Protein AF-Q7J6L0-F1 (afdb_monomer_lite)

pLDDT: mean 93.51, std 4.75, range [67.06, 97.38]

InterPro domains:
  IPR000883 Cytochrome c oxidase subunit I [PF00115] (1-66)
  IPR000883 Cytochrome c oxidase subunit I [PR01165] (11-30)
  IPR000883 Cytochrome c oxidase subunit I [PR01165] (61-66)
  IPR000883 Cytochrome c oxidase subunit I [PTHR10422] (1-66)
  IPR023616 Cytochrome c oxidase-like, subunit I domain [PS50855] (1-66)
  IPR036927 Cytochrome c oxidase-like, subunit I superfamily [G3DSA:1.20.210.10] (1-66)
  IPR036927 Cytochrome c oxidase-like, subunit I superfamily [SSF81442] (1-66)

Organism: Lucilia illustris (NCBI:txid7376)

Foldseek 3Di:
DPDPVVCVVCPPHCVVVLVVLLCCLVPVVVVVVVVCQVCVCVVPVDHDDPVVVVVVVVVSVVVSVD

Sequence (66 aa):
LANSSVDIILHDTYYVVAHFHYVLSMGAVFAIMAGFVHWYPLFTGLTLNAKMLKSQFTIMFIGVNL

Secondary structure (DSSP, 8-state):
---HHHHHHHTTSHHHHHHHHHHIIIIIIHHHHHHHHHHHHHHHS----HHHHHHHHHHHHHHHH-

Structure (mmCIF, N/CA/C/O backbone):
data_AF-Q7J6L0-F1
#
_entry.id   AF-Q7J6L0-F1
#
loop_
_atom_site.group_PDB
_atom_site.id
_atom_site.type_symbol
_atom_site.label_atom_id
_atom_site.label_alt_id
_atom_site.label_comp_id
_atom_site.label_asym_id
_atom_site.label_entity_id
_atom_site.label_seq_id
_atom_site.pdbx_PDB_ins_code
_atom_site.Cartn_x
_atom_site.Cartn_y
_atom_site.Cartn_z
_atom_site.occupancy
_atom_site.B_iso_or_equiv
_atom_site.auth_seq_id
_atom_site.auth_comp_id
_atom_site.auth_asym_id
_atom_site.auth_atom_id
_atom_site.pdbx_PDB_model_num
ATOM 1 N N . LEU A 1 1 ? 5.514 -9.737 -17.854 1.00 67.06 1 LEU A N 1
ATOM 2 C CA . LEU A 1 1 ? 6.744 -10.557 -17.795 1.00 67.06 1 LEU A CA 1
ATOM 3 C C . LEU A 1 1 ? 6.472 -12.043 -18.089 1.00 67.06 1 LEU A C 1
ATOM 5 O O . LEU A 1 1 ? 6.880 -12.914 -17.346 1.00 67.06 1 LEU A O 1
ATOM 9 N N . ALA A 1 2 ? 5.758 -12.372 -19.168 1.00 80.62 2 ALA A N 1
ATOM 10 C CA . ALA A 1 2 ? 5.476 -13.778 -19.511 1.00 80.62 2 ALA A CA 1
ATOM 11 C C . ALA A 1 2 ? 5.836 -14.125 -20.963 1.00 80.62 2 ALA A C 1
ATOM 13 O O . ALA A 1 2 ? 5.767 -15.281 -21.362 1.00 80.62 2 ALA A O 1
ATOM 14 N N . ASN A 1 3 ? 6.216 -13.119 -21.757 1.00 89.25 3 ASN A N 1
ATOM 15 C CA . ASN A 1 3 ? 6.673 -13.295 -23.126 1.00 89.25 3 ASN A CA 1
ATOM 16 C C . ASN A 1 3 ? 8.199 -13.194 -23.140 1.00 89.25 3 ASN A C 1
ATOM 18 O O . ASN A 1 3 ? 8.743 -12.140 -22.807 1.00 89.25 3 ASN A O 1
ATOM 22 N N . SER A 1 4 ? 8.860 -14.273 -23.555 1.00 82.06 4 SER A N 1
ATOM 23 C CA . SER A 1 4 ? 10.319 -14.386 -23.579 1.00 82.06 4 SER A CA 1
ATOM 24 C C . SER A 1 4 ? 10.997 -13.330 -24.454 1.00 82.06 4 SER A C 1
ATOM 26 O O . SER A 1 4 ? 12.086 -12.882 -24.123 1.00 82.06 4 SER A O 1
ATOM 28 N N . SER A 1 5 ? 10.365 -12.880 -25.544 1.00 88.38 5 SER A N 1
ATOM 29 C CA . SER A 1 5 ? 10.942 -11.853 -26.423 1.00 88.38 5 SER A CA 1
ATOM 30 C C . SER A 1 5 ? 10.953 -10.463 -25.781 1.00 88.38 5 SER A C 1
ATOM 32 O O . SER A 1 5 ? 11.880 -9.691 -26.004 1.00 88.38 5 SER A O 1
ATOM 34 N N . VAL A 1 6 ? 9.933 -10.142 -24.981 1.00 87.44 6 VAL A N 1
ATOM 35 C CA . VAL A 1 6 ? 9.838 -8.860 -24.261 1.00 87.44 6 VAL A CA 1
ATOM 36 C C . VAL A 1 6 ? 10.715 -8.878 -23.010 1.00 87.44 6 VAL A C 1
ATOM 38 O O . VAL A 1 6 ? 11.293 -7.856 -22.648 1.00 87.44 6 VAL A O 1
ATOM 41 N N . ASP A 1 7 ? 10.835 -10.044 -22.374 1.00 85.50 7 ASP A N 1
ATOM 42 C CA . ASP A 1 7 ? 11.638 -10.217 -21.168 1.00 85.50 7 ASP A CA 1
ATOM 43 C C . ASP A 1 7 ? 13.116 -9.902 -21.422 1.00 85.50 7 ASP A C 1
ATOM 45 O O . ASP A 1 7 ? 13.699 -9.163 -20.650 1.00 85.50 7 ASP A O 1
ATOM 49 N N . ILE A 1 8 ? 13.687 -10.297 -22.566 1.00 87.38 8 ILE A N 1
ATOM 50 C CA . ILE A 1 8 ? 15.086 -9.980 -22.925 1.00 87.38 8 ILE A CA 1
ATOM 51 C C . ILE A 1 8 ? 15.388 -8.470 -22.877 1.00 87.38 8 ILE A C 1
ATOM 53 O O . ILE A 1 8 ? 16.492 -8.075 -22.518 1.00 87.38 8 ILE A O 1
ATOM 57 N N . ILE A 1 9 ? 14.423 -7.621 -23.245 1.00 90.94 9 ILE A N 1
ATOM 58 C CA . ILE A 1 9 ? 14.611 -6.162 -23.298 1.00 90.94 9 ILE A CA 1
ATOM 59 C C . ILE A 1 9 ? 14.383 -5.521 -21.926 1.00 90.94 9 ILE A C 1
ATOM 61 O O . ILE A 1 9 ? 15.001 -4.510 -21.601 1.00 90.94 9 ILE A O 1
ATOM 65 N N . LEU A 1 10 ? 13.458 -6.075 -21.141 1.00 92.25 10 LEU A N 1
ATOM 66 C CA . LEU A 1 10 ? 13.037 -5.489 -19.870 1.00 92.25 10 LEU A CA 1
ATOM 67 C C . LEU A 1 10 ? 13.760 -6.097 -18.664 1.00 92.25 10 LEU A C 1
ATOM 69 O O . LEU A 1 10 ? 13.711 -5.495 -17.592 1.00 92.25 10 LEU A O 1
ATOM 73 N N . HIS A 1 11 ? 14.430 -7.239 -18.820 1.00 92.69 11 HIS A N 1
ATOM 74 C CA . HIS A 1 11 ? 15.208 -7.890 -17.771 1.00 92.69 11 HIS A CA 1
ATOM 75 C C . HIS A 1 11 ? 16.249 -6.923 -17.191 1.00 92.69 11 HIS A C 1
ATOM 77 O O . HIS A 1 11 ? 16.820 -6.103 -17.907 1.00 92.69 11 HIS A O 1
ATOM 83 N N . ASP A 1 12 ? 16.438 -6.973 -15.873 1.00 91.12 12 ASP A N 1
ATOM 84 C CA . ASP A 1 12 ? 17.303 -6.068 -15.096 1.00 91.12 12 ASP A CA 1
ATOM 85 C C . ASP A 1 12 ? 16.993 -4.564 -15.214 1.00 91.12 12 ASP A C 1
ATOM 87 O O . ASP A 1 12 ? 17.754 -3.723 -14.731 1.00 91.12 12 ASP A O 1
ATOM 91 N N . THR A 1 13 ? 15.850 -4.189 -15.793 1.00 94.81 13 THR A N 1
ATOM 92 C CA . THR A 1 13 ? 15.379 -2.800 -15.776 1.00 94.81 13 THR A CA 1
ATOM 93 C C . THR A 1 13 ? 14.422 -2.548 -14.612 1.00 94.81 13 THR A C 1
ATOM 95 O O . THR A 1 13 ? 13.792 -3.458 -14.060 1.00 94.81 13 THR A O 1
ATOM 98 N N . TYR A 1 14 ? 14.221 -1.268 -14.286 1.00 95.19 14 TYR A N 1
ATOM 99 C CA . TYR A 1 14 ? 13.229 -0.838 -13.297 1.00 95.19 14 TYR A CA 1
ATOM 100 C C . TYR A 1 14 ? 11.799 -1.294 -13.614 1.00 95.19 14 TYR A C 1
ATOM 102 O O . TYR A 1 14 ? 10.964 -1.310 -12.713 1.00 95.19 14 TYR A O 1
ATOM 110 N N . TYR A 1 15 ? 11.504 -1.713 -14.848 1.00 93.50 15 TYR A N 1
ATOM 111 C CA . TYR A 1 15 ? 10.195 -2.253 -15.202 1.00 93.50 15 TYR A CA 1
ATOM 112 C C . TYR A 1 15 ? 9.873 -3.544 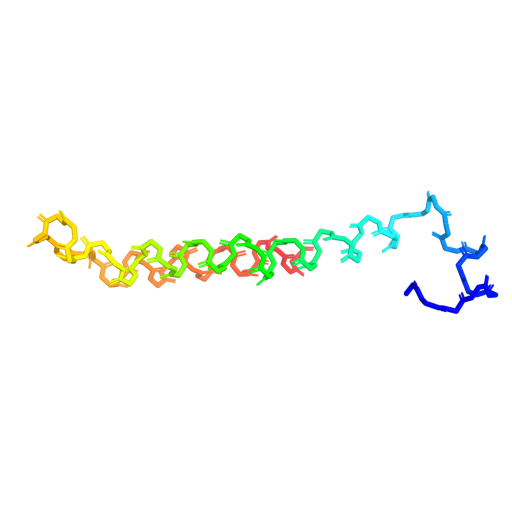-14.438 1.00 93.50 15 TYR A C 1
ATOM 114 O O . TYR A 1 15 ? 8.761 -3.714 -13.938 1.00 93.50 15 TYR A O 1
ATOM 122 N N . VAL A 1 16 ? 10.853 -4.441 -14.299 1.00 93.81 16 VAL A N 1
ATOM 123 C CA . VAL A 1 16 ? 10.686 -5.697 -13.550 1.00 93.81 16 VAL A CA 1
ATOM 124 C C . VAL A 1 16 ? 10.502 -5.398 -12.069 1.00 93.81 16 VAL A C 1
ATOM 126 O O . VAL A 1 16 ? 9.589 -5.929 -11.438 1.00 93.81 16 VAL A O 1
ATOM 129 N N . VAL A 1 17 ? 11.314 -4.482 -11.536 1.00 94.44 17 VAL A N 1
ATOM 130 C CA . VAL A 1 17 ? 11.216 -4.029 -10.143 1.00 94.44 17 VAL A CA 1
ATOM 131 C C . VAL A 1 17 ? 9.837 -3.429 -9.869 1.00 94.44 17 VAL A C 1
ATOM 133 O O . VAL A 1 17 ? 9.204 -3.814 -8.886 1.00 94.44 17 VAL A O 1
ATOM 136 N N . ALA A 1 18 ? 9.339 -2.556 -10.749 1.00 92.69 18 ALA A N 1
ATOM 137 C CA . ALA A 1 18 ? 8.014 -1.952 -10.640 1.00 92.69 18 ALA A CA 1
ATOM 138 C C . ALA A 1 18 ? 6.901 -3.007 -10.699 1.00 92.69 18 ALA A C 1
ATOM 140 O O . ALA A 1 18 ? 6.003 -2.996 -9.859 1.00 92.69 18 ALA A O 1
ATOM 141 N N . HIS A 1 19 ? 6.983 -3.964 -11.629 1.00 93.44 19 HIS A N 1
ATOM 142 C CA . HIS A 1 19 ? 6.019 -5.061 -11.726 1.00 93.44 19 HIS A CA 1
ATOM 143 C C . HIS A 1 19 ? 5.946 -5.882 -10.429 1.00 93.44 19 HIS A C 1
ATOM 145 O O . HIS A 1 19 ? 4.853 -6.104 -9.902 1.00 93.44 19 HIS A O 1
ATOM 151 N N . PHE A 1 20 ? 7.100 -6.284 -9.886 1.00 94.12 20 PHE A N 1
ATOM 152 C CA . PHE A 1 20 ? 7.162 -7.035 -8.633 1.00 94.12 20 PHE A CA 1
ATOM 153 C C . PHE A 1 20 ? 6.639 -6.226 -7.446 1.00 94.12 20 PHE A C 1
ATOM 155 O O . PHE A 1 20 ? 5.811 -6.731 -6.687 1.00 94.12 20 PHE A O 1
ATOM 162 N N . HIS A 1 21 ? 7.075 -4.974 -7.291 1.00 94.88 21 HIS A N 1
ATOM 163 C CA . HIS A 1 21 ? 6.642 -4.135 -6.173 1.00 94.88 21 HIS A CA 1
ATOM 164 C C . HIS A 1 21 ? 5.148 -3.825 -6.236 1.00 94.88 21 HIS A C 1
ATOM 166 O O . HIS A 1 21 ? 4.512 -3.783 -5.186 1.00 94.88 21 HIS A O 1
ATOM 172 N N . TYR A 1 22 ? 4.562 -3.674 -7.425 1.00 95.06 22 TYR A N 1
ATOM 173 C CA . TYR A 1 22 ? 3.128 -3.432 -7.578 1.00 95.06 22 TYR A CA 1
ATOM 174 C C . TYR A 1 22 ? 2.303 -4.628 -7.082 1.00 95.06 22 TYR A C 1
ATOM 176 O O . TYR A 1 22 ? 1.401 -4.467 -6.258 1.00 95.06 22 TYR A O 1
ATOM 184 N N . VAL A 1 23 ? 2.659 -5.843 -7.517 1.00 94.94 23 VAL A N 1
ATOM 185 C CA . VAL A 1 23 ? 1.979 -7.080 -7.093 1.00 94.94 23 VAL A CA 1
ATOM 186 C C . VAL A 1 23 ? 2.216 -7.365 -5.610 1.00 94.94 23 VAL A C 1
ATOM 188 O O . VAL A 1 23 ? 1.285 -7.739 -4.898 1.00 94.94 23 VAL A O 1
ATOM 191 N N . LEU A 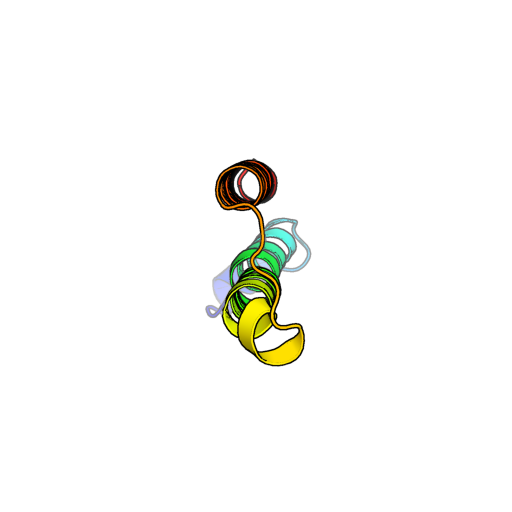1 24 ? 3.437 -7.165 -5.115 1.00 94.94 24 LEU A N 1
ATOM 192 C CA . LEU A 1 24 ? 3.761 -7.428 -3.715 1.00 94.94 24 LEU A CA 1
ATOM 193 C C . LEU A 1 24 ? 3.100 -6.410 -2.778 1.00 94.94 24 LEU A C 1
ATOM 195 O O . LEU A 1 24 ? 2.513 -6.800 -1.768 1.00 94.94 24 LEU A O 1
ATOM 199 N N . SER A 1 25 ? 3.130 -5.124 -3.130 1.00 89.56 25 SER A N 1
ATOM 200 C CA . SER A 1 25 ? 2.517 -4.065 -2.325 1.00 89.56 25 SER A CA 1
ATOM 201 C C . SER A 1 25 ? 0.996 -4.203 -2.319 1.00 89.56 25 SER A C 1
ATOM 203 O O . SER A 1 25 ? 0.415 -4.449 -1.266 1.00 89.56 25 SER A O 1
ATOM 205 N N . MET A 1 26 ? 0.328 -4.121 -3.474 1.00 90.25 26 MET A N 1
ATOM 206 C CA . MET A 1 26 ? -1.144 -4.149 -3.525 1.00 90.25 26 MET A CA 1
ATOM 207 C C . MET A 1 26 ? -1.764 -5.535 -3.365 1.00 90.25 26 MET A C 1
ATOM 209 O O . MET A 1 26 ? -2.934 -5.631 -3.004 1.00 90.25 26 MET A O 1
ATOM 213 N N . GLY A 1 27 ? -1.012 -6.605 -3.607 1.00 91.44 27 GLY A N 1
ATOM 214 C CA . GLY A 1 27 ? -1.465 -7.965 -3.341 1.00 91.44 27 GLY A CA 1
ATOM 215 C C . GLY A 1 27 ? -1.215 -8.353 -1.889 1.00 91.44 27 GLY A C 1
ATOM 216 O O . GLY A 1 27 ? -2.144 -8.440 -1.089 1.00 91.44 27 GLY A O 1
ATOM 217 N N . ALA A 1 28 ? 0.049 -8.585 -1.535 1.00 94.12 28 ALA A N 1
ATOM 218 C CA . ALA A 1 28 ? 0.396 -9.179 -0.247 1.00 94.12 28 ALA A CA 1
ATOM 219 C C . ALA A 1 28 ? 0.222 -8.202 0.927 1.00 94.12 28 ALA A C 1
ATOM 221 O O . ALA A 1 28 ? -0.446 -8.535 1.907 1.00 94.12 28 ALA A O 1
ATOM 222 N N . VAL A 1 29 ? 0.781 -6.990 0.839 1.00 95.69 29 VAL A N 1
ATOM 223 C CA . VAL A 1 29 ? 0.771 -6.046 1.975 1.00 95.69 29 VAL A CA 1
ATOM 224 C C . VAL A 1 29 ? -0.648 -5.558 2.280 1.00 95.69 29 VAL A C 1
ATOM 226 O O . VAL A 1 29 ? -1.059 -5.552 3.442 1.00 95.69 29 VAL A O 1
ATOM 229 N N . PHE A 1 30 ? -1.436 -5.217 1.256 1.00 94.69 30 PHE A N 1
ATOM 230 C CA . PHE A 1 30 ? -2.837 -4.820 1.451 1.00 94.69 30 PHE A CA 1
ATOM 231 C C . PHE A 1 30 ? -3.684 -5.959 2.019 1.00 94.69 30 PHE A C 1
ATOM 233 O O . PHE A 1 30 ? -4.495 -5.707 2.909 1.00 94.69 30 PHE A O 1
ATOM 240 N N . ALA A 1 31 ? -3.489 -7.200 1.559 1.00 95.25 31 ALA A N 1
ATOM 241 C CA . ALA A 1 31 ? -4.223 -8.347 2.089 1.00 95.25 31 ALA A CA 1
ATOM 242 C C . ALA A 1 31 ? -3.925 -8.578 3.578 1.00 95.25 31 ALA A C 1
ATOM 244 O O . ALA A 1 31 ? -4.851 -8.801 4.358 1.00 95.25 31 ALA A O 1
ATOM 245 N N . ILE A 1 32 ? -2.659 -8.457 3.992 1.00 97.06 32 ILE A N 1
ATOM 246 C CA . ILE A 1 32 ? -2.266 -8.579 5.404 1.00 97.06 32 ILE A CA 1
ATOM 247 C C . ILE A 1 32 ? -2.910 -7.469 6.244 1.00 97.06 32 ILE A C 1
ATOM 249 O O . ILE A 1 32 ? -3.496 -7.753 7.289 1.00 97.06 32 ILE A O 1
ATOM 253 N N . MET A 1 33 ? -2.860 -6.217 5.780 1.00 96.62 33 MET A N 1
ATOM 254 C CA . MET A 1 33 ? -3.446 -5.079 6.499 1.00 96.62 33 MET A CA 1
ATOM 255 C C . MET A 1 33 ? -4.975 -5.179 6.592 1.00 96.62 33 MET A C 1
ATOM 257 O O . MET A 1 33 ? -5.546 -4.933 7.654 1.00 96.62 33 MET A O 1
ATOM 261 N N . ALA A 1 34 ? -5.643 -5.588 5.511 1.00 95.50 34 ALA A N 1
ATOM 262 C CA . ALA A 1 34 ? -7.085 -5.816 5.499 1.00 95.50 34 ALA A CA 1
ATOM 263 C C . ALA A 1 34 ? -7.481 -6.968 6.433 1.00 95.50 34 ALA A C 1
ATOM 265 O O . ALA A 1 34 ? -8.428 -6.829 7.209 1.00 95.50 34 ALA A O 1
ATOM 266 N N . GLY A 1 35 ? -6.725 -8.071 6.409 1.00 96.38 35 GLY A N 1
ATOM 267 C CA . GLY A 1 35 ? -6.907 -9.194 7.325 1.00 96.38 35 GLY A CA 1
ATOM 268 C C . GLY A 1 35 ? -6.754 -8.764 8.782 1.00 96.38 35 GLY A C 1
ATOM 269 O O . GLY A 1 35 ? -7.626 -9.055 9.599 1.00 96.38 35 GLY A O 1
ATOM 270 N N . PHE A 1 36 ? -5.707 -7.999 9.099 1.00 96.56 36 PHE A N 1
ATOM 271 C CA . PHE A 1 36 ? -5.507 -7.457 10.441 1.00 96.56 36 PHE A CA 1
ATOM 272 C C . PHE A 1 36 ? -6.697 -6.603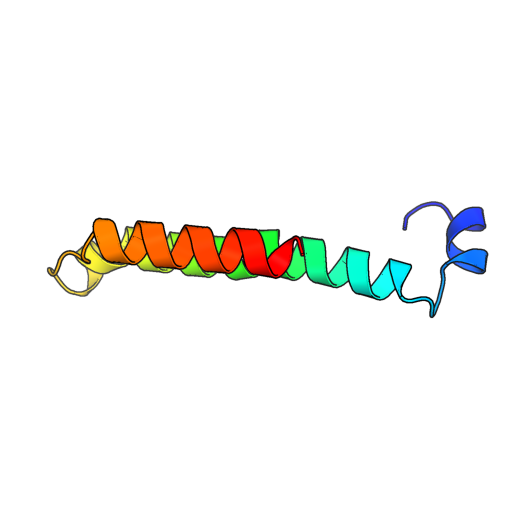 10.885 1.00 96.56 36 PHE A C 1
ATOM 274 O O . PHE A 1 36 ? -7.287 -6.888 11.921 1.00 96.56 36 PHE A O 1
ATOM 281 N N . VAL A 1 37 ? -7.104 -5.607 10.091 1.00 96.56 37 VAL A N 1
ATOM 282 C CA . VAL A 1 37 ? -8.222 -4.711 10.438 1.00 96.56 37 VAL A CA 1
ATOM 283 C C . VAL A 1 37 ? -9.537 -5.476 10.614 1.00 96.56 37 VAL A C 1
ATOM 285 O O . VAL A 1 37 ? -10.308 -5.153 11.517 1.00 96.56 37 VAL A O 1
ATOM 288 N N . HIS A 1 38 ? -9.791 -6.490 9.782 1.00 95.19 38 HIS A N 1
ATOM 289 C CA . HIS A 1 38 ? -11.010 -7.293 9.849 1.00 95.19 38 HIS A CA 1
ATOM 290 C C . HIS A 1 38 ? -11.072 -8.160 11.112 1.00 95.19 38 HIS A C 1
ATOM 292 O O . HIS A 1 38 ? -12.096 -8.179 11.794 1.00 95.19 38 HIS A O 1
ATOM 298 N N . TRP A 1 39 ? -9.978 -8.849 11.444 1.00 96.94 39 TRP A N 1
ATOM 299 C CA . TRP A 1 39 ? -9.940 -9.780 12.574 1.00 96.94 39 TRP A CA 1
ATOM 300 C C . TRP A 1 39 ? -9.570 -9.120 13.911 1.00 96.94 39 TRP A C 1
ATOM 302 O O . TRP A 1 39 ? -9.737 -9.733 14.965 1.00 96.94 39 TRP A O 1
ATOM 312 N N . TYR A 1 40 ? -9.114 -7.864 13.908 1.00 96.69 40 TYR A N 1
ATOM 313 C CA . TYR A 1 40 ? -8.709 -7.144 15.119 1.00 96.69 40 TYR A CA 1
ATOM 314 C C . TYR A 1 40 ? -9.787 -7.104 16.222 1.00 96.69 40 TYR A C 1
ATOM 316 O O . TYR A 1 40 ? -9.449 -7.415 17.371 1.00 96.69 40 TYR A O 1
ATOM 324 N N . PRO A 1 41 ? -11.073 -6.800 15.934 1.00 95.06 41 PRO A N 1
ATOM 325 C CA . PRO A 1 41 ? -12.110 -6.790 16.966 1.00 95.06 41 PRO A CA 1
ATOM 326 C C . PRO A 1 41 ? -12.387 -8.178 17.544 1.00 95.06 41 PRO A C 1
ATOM 328 O O . PRO A 1 41 ? -12.714 -8.285 18.722 1.00 95.06 41 PRO A O 1
ATOM 331 N N . LEU A 1 42 ? -12.218 -9.237 16.744 1.00 96.00 42 LEU A N 1
ATOM 332 C CA . LEU A 1 42 ? -12.401 -10.614 17.201 1.00 96.00 42 LEU A CA 1
ATOM 333 C C . LEU A 1 42 ? -11.325 -11.010 18.219 1.00 96.00 42 LEU A C 1
ATOM 335 O O . LEU A 1 42 ? -11.642 -11.614 19.238 1.00 96.00 42 LEU A O 1
ATOM 339 N N . PHE A 1 43 ? -10.062 -10.664 17.956 1.00 96.12 43 PHE A N 1
ATOM 340 C CA . PHE A 1 43 ? -8.949 -11.065 18.822 1.00 96.12 43 PHE A CA 1
ATOM 341 C C . PHE A 1 43 ? -8.775 -10.187 20.063 1.00 96.12 43 PHE A C 1
ATOM 343 O O . PHE A 1 43 ? -8.281 -10.670 21.078 1.00 96.12 43 PHE A O 1
ATOM 350 N N . THR A 1 44 ? -9.149 -8.906 19.996 1.00 95.06 44 THR A N 1
ATOM 351 C CA . THR A 1 44 ? -8.887 -7.944 21.083 1.00 95.06 44 THR A CA 1
ATOM 352 C C . THR A 1 44 ? -10.142 -7.472 21.813 1.00 95.06 44 THR A C 1
ATOM 354 O O . THR A 1 44 ? -10.030 -6.892 22.889 1.00 95.06 44 THR A O 1
ATOM 357 N N . GLY A 1 45 ? -11.333 -7.670 21.238 1.00 95.56 45 GLY A N 1
ATOM 358 C CA . GLY A 1 45 ? -12.581 -7.099 21.752 1.00 95.56 45 GLY A CA 1
ATOM 359 C C . GLY A 1 45 ? -12.691 -5.575 21.600 1.00 95.56 45 GLY A C 1
ATOM 360 O O . GLY A 1 45 ? -13.667 -4.990 22.066 1.00 95.56 45 GLY A O 1
ATOM 361 N N . LEU A 1 46 ? -11.717 -4.918 20.956 1.00 95.62 46 LEU A N 1
ATOM 362 C CA . LEU A 1 46 ? -11.673 -3.468 20.748 1.00 95.62 46 LEU A CA 1
ATOM 363 C C . LEU A 1 46 ? -11.895 -3.111 19.273 1.00 95.62 46 LEU A C 1
ATOM 365 O O . LEU A 1 46 ? -11.448 -3.811 18.366 1.00 95.62 46 LEU A O 1
ATOM 369 N N . THR A 1 47 ? -12.549 -1.977 19.013 1.00 94.81 47 THR A N 1
ATOM 370 C CA . THR A 1 47 ? -12.749 -1.457 17.651 1.00 94.81 47 THR A CA 1
ATOM 371 C C . THR A 1 47 ? -11.742 -0.362 17.319 1.00 94.81 47 THR A C 1
ATOM 373 O O . THR A 1 47 ? -11.574 0.588 18.083 1.00 94.81 47 THR A O 1
ATOM 376 N N . LEU A 1 48 ? -11.123 -0.448 16.143 1.00 95.25 48 LEU A N 1
ATOM 377 C CA . LEU A 1 48 ? -10.225 0.586 15.626 1.00 95.25 48 LEU A CA 1
ATOM 378 C C . LEU A 1 48 ? -11.005 1.802 15.103 1.00 95.25 48 LEU A C 1
ATOM 380 O O . LEU A 1 48 ? -12.122 1.685 14.599 1.00 95.25 48 LEU A O 1
ATOM 384 N N . ASN A 1 49 ? -10.396 2.989 15.174 1.00 96.56 49 ASN A N 1
ATOM 385 C CA . ASN A 1 49 ? -11.020 4.221 14.692 1.00 96.56 49 ASN A CA 1
ATOM 386 C C . ASN A 1 49 ? -11.115 4.237 13.155 1.00 96.56 49 ASN A C 1
ATOM 388 O O . ASN A 1 49 ? -10.111 4.379 12.452 1.00 96.56 49 ASN A O 1
ATOM 392 N N . ALA A 1 50 ? -12.342 4.183 12.634 1.00 94.75 50 ALA A N 1
ATOM 393 C CA . ALA A 1 50 ? -12.612 4.148 11.199 1.00 94.75 50 ALA A CA 1
ATOM 394 C C . ALA A 1 50 ? -12.069 5.367 10.429 1.00 94.75 50 ALA A C 1
ATOM 396 O O . ALA A 1 50 ? -11.663 5.225 9.275 1.00 94.75 50 ALA A O 1
ATOM 397 N N . LYS A 1 51 ? -12.028 6.563 11.037 1.00 96.88 51 LYS A N 1
ATOM 398 C CA . LYS A 1 51 ? -11.485 7.765 10.380 1.00 96.88 51 LYS A CA 1
ATOM 399 C C . LYS A 1 51 ? -9.976 7.636 10.168 1.00 96.88 51 LYS A C 1
ATOM 401 O O . LYS A 1 51 ? -9.492 7.954 9.086 1.00 96.88 51 LYS A O 1
ATOM 406 N N . MET A 1 52 ? -9.261 7.125 11.172 1.00 97.00 52 MET A N 1
ATOM 407 C CA . MET A 1 52 ? -7.811 6.913 11.100 1.00 97.00 52 MET A CA 1
ATOM 408 C C . MET A 1 52 ? -7.444 5.786 10.130 1.00 97.00 52 MET A C 1
ATOM 410 O O . MET A 1 52 ? -6.488 5.918 9.369 1.00 97.00 52 MET A O 1
ATOM 414 N N . LEU A 1 53 ? -8.233 4.708 10.105 1.00 96.50 53 LEU A N 1
ATOM 415 C CA . LEU A 1 53 ? -8.041 3.615 9.149 1.00 96.50 53 LEU A CA 1
ATOM 416 C C . LEU A 1 53 ? -8.233 4.083 7.705 1.00 96.50 53 LEU A C 1
ATOM 418 O O . LEU A 1 53 ? -7.408 3.784 6.848 1.00 96.50 53 LEU A O 1
ATOM 422 N N . LYS A 1 54 ? -9.276 4.879 7.438 1.00 95.38 54 LYS A N 1
ATOM 423 C CA . LYS A 1 54 ? -9.488 5.460 6.107 1.00 95.38 54 LYS A CA 1
ATOM 424 C C . LYS A 1 54 ? -8.342 6.386 5.705 1.00 95.38 54 LYS A C 1
ATOM 426 O O . LYS A 1 54 ? -7.877 6.286 4.578 1.00 95.38 54 LYS A O 1
ATOM 431 N N . SER A 1 55 ? -7.845 7.242 6.605 1.00 97.38 55 SER A N 1
ATOM 432 C CA . SER A 1 55 ? -6.689 8.092 6.281 1.00 97.38 55 SER A CA 1
ATOM 433 C C . SER A 1 55 ? -5.418 7.281 6.027 1.00 97.38 55 SER A C 1
ATOM 435 O O . SER A 1 55 ? -4.693 7.583 5.083 1.00 97.38 55 SER A O 1
ATOM 437 N N . GLN A 1 56 ? -5.162 6.239 6.827 1.00 96.38 56 GLN A N 1
ATOM 438 C CA . GLN A 1 56 ? -4.001 5.364 6.648 1.00 96.38 56 GLN A CA 1
ATOM 439 C C . GLN A 1 56 ? -4.067 4.634 5.302 1.00 96.38 56 GLN A C 1
ATOM 441 O O . GLN A 1 56 ? -3.078 4.634 4.569 1.00 96.38 56 GLN A O 1
ATOM 446 N N . PHE A 1 57 ? -5.234 4.086 4.952 1.00 96.00 57 PHE A N 1
ATOM 447 C CA . PHE A 1 57 ? -5.457 3.448 3.658 1.00 96.00 57 PHE A CA 1
ATOM 448 C C . PHE A 1 57 ? -5.217 4.424 2.502 1.00 96.00 57 PHE A C 1
ATOM 450 O O . PHE A 1 57 ? -4.471 4.097 1.586 1.00 96.00 57 PHE A O 1
ATOM 457 N N . THR A 1 58 ? -5.784 5.634 2.557 1.00 97.12 58 THR A N 1
ATOM 458 C CA . THR A 1 58 ? -5.643 6.619 1.475 1.00 97.12 58 THR A CA 1
ATOM 459 C C . THR A 1 58 ? -4.194 7.062 1.274 1.00 97.12 58 THR A C 1
ATOM 461 O O . THR A 1 58 ? -3.738 7.116 0.135 1.00 97.12 58 THR A O 1
ATOM 464 N N . ILE A 1 59 ? -3.449 7.346 2.350 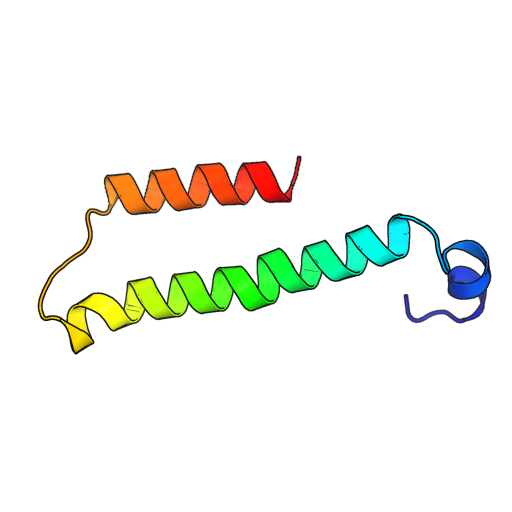1.00 97.25 59 ILE A N 1
ATOM 465 C CA . ILE A 1 59 ? -2.034 7.751 2.251 1.00 97.25 59 ILE A CA 1
ATOM 466 C C . ILE A 1 59 ? -1.199 6.632 1.623 1.00 97.25 59 ILE A C 1
ATOM 468 O O . ILE A 1 59 ? -0.390 6.885 0.737 1.00 97.25 59 ILE A O 1
ATOM 472 N N . MET A 1 60 ? -1.417 5.394 2.059 1.00 95.00 60 MET A N 1
ATOM 473 C CA . MET A 1 60 ? -0.668 4.237 1.579 1.00 95.00 60 MET A CA 1
ATOM 474 C C . MET A 1 60 ? -1.033 3.880 0.129 1.00 95.00 60 MET A C 1
ATOM 476 O O . MET A 1 60 ? -0.145 3.635 -0.682 1.00 95.00 60 MET A O 1
ATOM 480 N N . PHE A 1 61 ? -2.317 3.952 -0.232 1.00 95.19 61 PHE A N 1
ATOM 481 C CA . PHE A 1 61 ? -2.783 3.760 -1.606 1.00 95.19 61 PHE A CA 1
ATOM 482 C C . PHE A 1 61 ? -2.174 4.779 -2.568 1.00 95.19 61 PHE A C 1
ATOM 484 O O . PHE A 1 61 ? -1.677 4.400 -3.626 1.00 95.19 61 PHE A O 1
ATOM 491 N N . ILE A 1 62 ? -2.170 6.059 -2.190 1.00 97.25 62 ILE A N 1
ATOM 492 C CA . ILE A 1 62 ? -1.545 7.106 -3.000 1.00 97.25 62 ILE A CA 1
ATOM 493 C C . ILE A 1 62 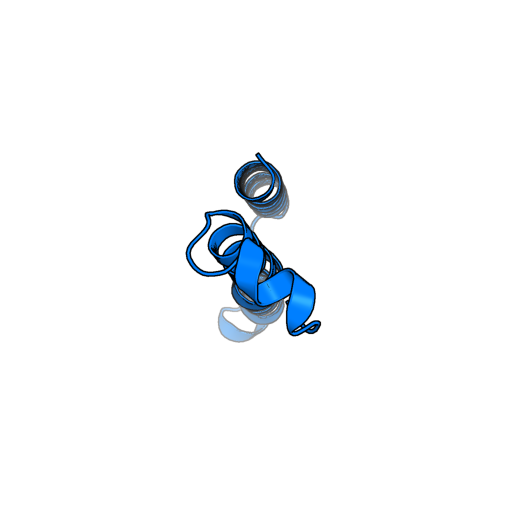? -0.028 6.883 -3.069 1.00 97.25 62 ILE A C 1
ATOM 495 O O . ILE A 1 62 ? 0.533 6.907 -4.157 1.00 97.25 62 ILE A O 1
ATOM 499 N N . GLY A 1 63 ? 0.628 6.603 -1.939 1.00 95.12 63 GLY A N 1
ATOM 500 C CA . GLY A 1 63 ? 2.082 6.441 -1.869 1.00 95.12 63 GLY A CA 1
ATOM 501 C C . GLY A 1 63 ? 2.646 5.250 -2.650 1.00 95.12 63 GLY A C 1
ATOM 502 O O . GLY A 1 63 ? 3.785 5.315 -3.083 1.00 95.12 63 GLY A O 1
ATOM 503 N N . VAL A 1 64 ? 1.876 4.176 -2.851 1.00 94.06 64 VAL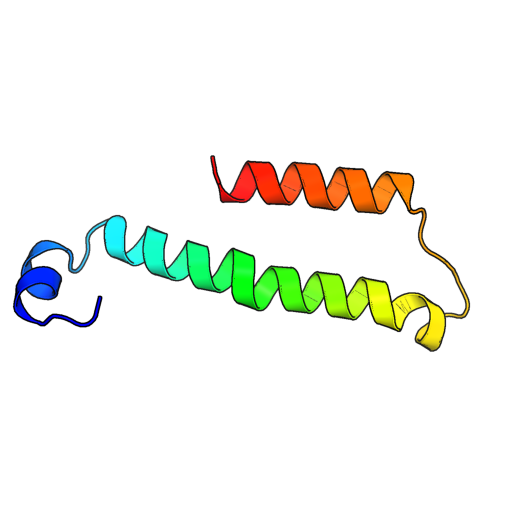 A N 1
ATOM 504 C CA . VAL A 1 64 ? 2.305 3.020 -3.667 1.00 94.06 64 VAL A CA 1
ATOM 505 C C . VAL A 1 64 ? 2.135 3.273 -5.174 1.00 94.06 64 VAL A C 1
ATOM 507 O O . VAL A 1 64 ? 2.765 2.590 -5.978 1.00 94.06 64 VAL A O 1
ATOM 510 N N . ASN A 1 65 ? 1.278 4.222 -5.567 1.00 93.69 65 ASN A N 1
ATOM 511 C CA . ASN A 1 65 ? 0.976 4.515 -6.974 1.00 93.69 65 ASN A CA 1
ATOM 512 C C . ASN A 1 65 ? 1.680 5.773 -7.522 1.00 93.69 65 ASN A C 1
ATOM 514 O O . ASN A 1 65 ? 1.624 5.992 -8.732 1.00 93.69 65 ASN A O 1
ATOM 518 N N . LEU A 1 66 ? 2.288 6.595 -6.659 1.00 91.38 66 LEU A N 1
ATOM 519 C CA . LEU A 1 66 ? 3.151 7.724 -7.035 1.00 91.38 66 LEU A CA 1
ATOM 520 C C . LEU A 1 66 ? 4.590 7.254 -7.260 1.00 91.38 66 LEU A C 1
ATOM 522 O O . LEU A 1 66 ? 5.199 7.748 -8.233 1.00 91.38 66 LEU A O 1
#

Radius of gyration: 17.03 Å; chains: 1; bounding box: 30×22×48 Å